Protein AF-A0AAX1ZYY7-F1 (afdb_monomer)

Sequence (120 aa):
MKRYKDFKWFDVQSKLWVYDNLAISVNPELGLFIDGEPYLIKLYFKETTTPAEINLTKSRSANIAFLMFDCLRDDCPEGTKMAVLNVKKGNLIVPDFNVNDQKISIQGSSVHFLAIWEQV

Nearest PDB structures (foldseek):
  8xa9-assembly2_B  TM=4.492E-01  e=1.770E-01  Homo sapiens
  5zyv-assembly1_A  TM=4.600E-01  e=2.440E-01  Homo sapiens
  1xmx-assembly1_A  TM=4.158E-01  e=2.602E-01  Vibrio cholerae
  8j2f-assembly1_B  TM=3.864E-01  e=8.264E-01  Homo sapiens
  1zp7-assembly1_B  TM=3.196E-01  e=8.264E-01  Bacillus subtilis

Solvent-accessible surface area (backbone atoms only — not comparable to full-atom values): 7229 Å² total; per-residue (Å²): 131,91,79,82,86,46,79,46,80,48,84,68,72,69,48,71,48,73,56,92,96,46,74,45,82,42,68,51,78,44,26,36,27,54,72,84,44,43,33,42,28,32,76,44,71,74,80,74,91,47,74,73,68,67,46,78,44,70,67,60,47,24,49,54,27,45,50,44,49,75,69,44,46,89,76,45,65,86,81,50,39,41,27,40,30,34,60,89,78,71,44,78,41,69,57,80,76,56,71,65,62,48,49,52,53,50,53,53,50,49,54,54,50,49,66,54,57,77,76,110

Structure (mmCIF, N/CA/C/O backbone):
data_AF-A0AAX1ZYY7-F1
#
_entry.id   AF-A0AAX1ZYY7-F1
#
loop_
_atom_site.group_PDB
_atom_site.id
_atom_site.type_symbol
_atom_site.label_atom_id
_atom_site.label_alt_id
_atom_site.label_comp_id
_atom_site.label_asym_id
_atom_site.label_entity_id
_atom_site.label_seq_id
_atom_site.pdbx_PDB_ins_code
_atom_site.Cartn_x
_atom_site.Cartn_y
_atom_site.Cartn_z
_atom_site.occupancy
_atom_site.B_iso_or_equiv
_atom_site.auth_seq_id
_atom_site.auth_comp_id
_atom_site.auth_asym_id
_atom_site.auth_atom_id
_atom_site.pdbx_PDB_model_num
ATOM 1 N N . MET A 1 1 ? -11.698 15.878 18.087 1.00 52.03 1 MET A N 1
ATOM 2 C CA . MET A 1 1 ? -10.833 14.685 17.948 1.00 52.03 1 MET A CA 1
ATOM 3 C C . MET A 1 1 ? -11.739 13.459 17.948 1.00 52.03 1 MET A C 1
ATOM 5 O O . MET A 1 1 ? -12.497 13.302 18.897 1.00 52.03 1 MET A O 1
ATOM 9 N N . LYS A 1 2 ? -11.774 12.673 16.862 1.00 58.88 2 LYS A N 1
ATOM 10 C CA . LYS A 1 2 ? -12.644 11.485 16.763 1.00 58.88 2 LYS A CA 1
ATOM 11 C C . LYS A 1 2 ? -12.084 10.414 17.713 1.00 58.88 2 LYS A C 1
ATOM 13 O O . LYS A 1 2 ? -10.905 10.091 17.615 1.00 58.88 2 LYS A O 1
ATOM 18 N N . ARG A 1 3 ? -12.882 9.945 18.679 1.00 68.75 3 ARG A N 1
ATOM 19 C CA . ARG A 1 3 ? -12.498 8.891 19.636 1.00 68.75 3 ARG A CA 1
ATOM 20 C C . ARG A 1 3 ? -13.023 7.562 19.106 1.00 68.75 3 ARG A C 1
ATOM 22 O O . ARG A 1 3 ? -14.231 7.350 19.143 1.00 68.75 3 ARG A O 1
ATOM 29 N N . TYR A 1 4 ? -12.123 6.721 18.615 1.00 72.06 4 TYR A N 1
ATOM 30 C CA . TYR A 1 4 ? -12.422 5.331 18.277 1.00 72.06 4 TYR A CA 1
ATOM 31 C C . TYR A 1 4 ? -12.664 4.550 19.566 1.00 72.06 4 TYR A C 1
ATOM 33 O O . TYR A 1 4 ? -11.978 4.797 20.566 1.00 72.06 4 TYR A O 1
ATOM 41 N N . LYS A 1 5 ? -13.682 3.690 19.573 1.00 73.12 5 LYS A N 1
ATOM 42 C CA . LYS A 1 5 ? -14.117 2.998 20.795 1.00 73.12 5 LYS A CA 1
ATOM 43 C C . LYS A 1 5 ? -13.683 1.540 20.818 1.00 73.12 5 LYS A C 1
ATOM 45 O O . LYS A 1 5 ? -13.351 1.065 21.897 1.00 73.12 5 LYS A O 1
ATOM 50 N N . ASP A 1 6 ? -13.597 0.900 19.651 1.00 87.44 6 ASP A N 1
ATOM 51 C CA . ASP A 1 6 ? -13.281 -0.522 19.533 1.00 87.44 6 ASP A CA 1
ATOM 52 C C . ASP A 1 6 ? -12.184 -0.788 18.494 1.00 87.44 6 ASP A C 1
ATOM 54 O O . ASP A 1 6 ? -12.239 -0.292 17.365 1.00 87.44 6 ASP A O 1
ATOM 58 N N . PHE A 1 7 ? -11.213 -1.622 18.881 1.00 91.19 7 PHE A N 1
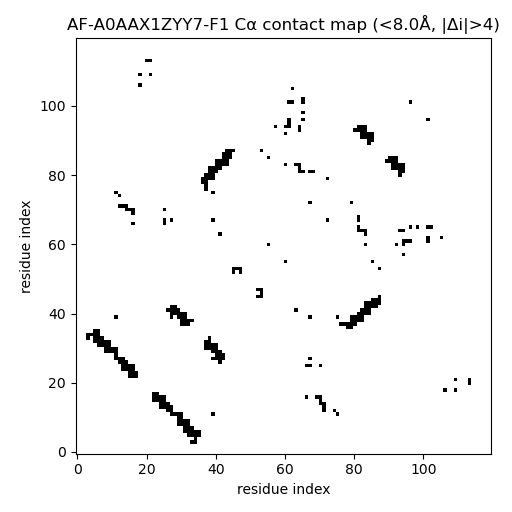ATOM 59 C CA . PHE A 1 7 ? -10.131 -2.100 18.022 1.00 91.19 7 PHE A CA 1
ATOM 60 C C . PHE A 1 7 ? -10.014 -3.621 18.104 1.00 91.19 7 PHE A C 1
ATOM 62 O O . PHE A 1 7 ? -9.973 -4.186 19.199 1.00 91.19 7 PHE A O 1
ATOM 69 N N . LYS A 1 8 ? -9.919 -4.286 16.951 1.00 94.75 8 LYS A N 1
ATOM 70 C CA . LYS A 1 8 ? -9.557 -5.710 16.863 1.00 94.75 8 LYS A CA 1
ATOM 71 C C . LYS A 1 8 ? -8.491 -5.900 15.797 1.00 94.75 8 LYS A C 1
ATOM 73 O O . LYS A 1 8 ? -8.538 -5.238 14.770 1.00 94.75 8 LYS A O 1
ATOM 78 N N . TRP A 1 9 ? -7.551 -6.799 16.035 1.00 95.50 9 TRP A N 1
ATOM 79 C CA . TRP A 1 9 ? -6.477 -7.097 15.091 1.00 95.50 9 TRP A CA 1
ATOM 80 C C . TRP A 1 9 ? -6.912 -8.161 14.081 1.00 95.50 9 TRP A C 1
ATOM 82 O O . TRP A 1 9 ? -7.733 -9.019 14.410 1.00 95.50 9 TRP A O 1
ATOM 92 N N . PHE A 1 10 ? -6.350 -8.111 12.875 1.00 96.38 10 PHE A N 1
ATOM 93 C CA . PHE A 1 10 ? -6.336 -9.231 11.937 1.00 96.38 10 PHE A CA 1
ATOM 94 C C . PHE A 1 10 ? -4.938 -9.392 11.335 1.00 96.38 10 PHE A C 1
ATOM 96 O O . PHE A 1 10 ? -4.157 -8.437 11.304 1.00 96.38 10 PHE A O 1
ATOM 103 N N . ASP A 1 11 ? -4.625 -10.607 10.891 1.00 94.62 11 ASP A N 1
ATOM 104 C CA . ASP A 1 11 ? -3.293 -10.937 10.391 1.00 94.62 11 ASP A CA 1
ATOM 105 C C . ASP A 1 11 ? -2.987 -10.235 9.070 1.00 94.62 11 ASP A C 1
ATOM 107 O O . ASP A 1 11 ? -3.818 -10.147 8.167 1.00 94.62 11 ASP A O 1
ATOM 111 N N . VAL A 1 12 ? -1.751 -9.760 8.954 1.00 94.50 12 VAL A N 1
ATOM 112 C CA . VAL A 1 12 ? -1.256 -9.059 7.773 1.00 94.50 12 VAL A CA 1
ATOM 113 C C . VAL A 1 12 ? -0.326 -9.973 7.000 1.00 94.50 12 VAL A C 1
ATOM 115 O O . VAL A 1 12 ? 0.623 -10.523 7.557 1.00 94.50 12 VAL A O 1
ATOM 118 N N . GLN A 1 13 ? -0.574 -10.096 5.702 1.00 93.62 13 GLN A N 1
ATOM 119 C CA . GLN A 1 13 ? 0.326 -10.778 4.782 1.00 93.62 13 GLN A CA 1
ATOM 120 C C . GLN A 1 13 ? 1.301 -9.790 4.136 1.00 93.62 13 GLN A C 1
ATOM 122 O O . GLN A 1 13 ? 1.037 -8.591 4.030 1.00 93.62 13 GLN A O 1
ATOM 127 N N . SER A 1 14 ? 2.430 -10.317 3.668 1.00 95.31 14 SER A N 1
ATOM 128 C CA . SER A 1 14 ? 3.373 -9.592 2.817 1.00 95.31 14 SER A CA 1
ATOM 129 C C . SER A 1 14 ? 3.561 -10.348 1.511 1.00 95.31 14 SER A C 1
ATOM 131 O O . SER A 1 14 ? 3.605 -11.579 1.501 1.00 95.31 14 SER A O 1
ATOM 133 N N . LYS A 1 15 ? 3.637 -9.619 0.397 1.00 97.62 15 LYS A N 1
ATOM 134 C CA . LYS A 1 15 ? 3.809 -10.195 -0.943 1.00 97.62 15 LYS A CA 1
ATOM 135 C C . LYS A 1 15 ? 4.728 -9.322 -1.787 1.00 97.62 15 LYS A C 1
ATOM 137 O O . LYS A 1 15 ? 4.983 -8.162 -1.467 1.00 97.62 15 LYS A O 1
ATOM 142 N N . LEU A 1 16 ? 5.220 -9.891 -2.882 1.00 97.50 16 LEU A N 1
ATOM 143 C CA . LEU A 1 16 ? 5.926 -9.147 -3.917 1.00 97.50 16 LEU A CA 1
ATOM 144 C C . LEU A 1 16 ? 4.932 -8.730 -4.999 1.00 97.50 16 LEU A C 1
ATOM 146 O O . LEU A 1 16 ? 4.223 -9.569 -5.552 1.00 97.50 16 LEU A O 1
ATOM 150 N N . TRP A 1 17 ? 4.915 -7.442 -5.319 1.00 97.38 17 TRP A N 1
ATOM 151 C CA . TRP A 1 17 ? 4.360 -6.958 -6.572 1.00 97.38 17 TRP A CA 1
ATOM 152 C C . TRP A 1 17 ? 5.432 -7.096 -7.649 1.00 97.38 17 TRP A C 1
ATOM 154 O O . TRP A 1 17 ? 6.539 -6.583 -7.475 1.00 97.38 17 TRP A O 1
ATOM 164 N N . VAL A 1 18 ? 5.133 -7.803 -8.734 1.00 96.25 18 VAL A N 1
ATOM 165 C CA . VAL A 1 18 ? 6.115 -8.117 -9.779 1.00 96.25 18 VAL A CA 1
ATOM 166 C C . VAL A 1 18 ? 5.666 -7.519 -11.102 1.00 96.25 18 VAL A C 1
ATOM 168 O O . VAL A 1 18 ? 4.517 -7.687 -11.513 1.00 96.25 18 VAL A O 1
ATOM 171 N N . TYR A 1 19 ? 6.592 -6.848 -11.775 1.00 95.81 19 TYR A N 1
ATOM 172 C CA . TYR A 1 19 ? 6.413 -6.349 -13.127 1.00 95.81 19 TYR A CA 1
ATOM 173 C C . TYR A 1 19 ? 7.717 -6.508 -13.903 1.00 95.81 19 TYR A C 1
ATOM 175 O O . TYR A 1 19 ? 8.708 -5.852 -13.590 1.00 95.81 19 TYR A O 1
ATOM 183 N N . ASP A 1 20 ? 7.698 -7.382 -14.910 1.00 94.50 20 ASP A N 1
ATOM 184 C CA . ASP A 1 20 ? 8.890 -7.783 -15.664 1.00 94.50 20 ASP A CA 1
ATOM 185 C C . ASP A 1 20 ? 10.016 -8.277 -14.725 1.00 94.50 20 ASP A C 1
ATOM 187 O O . ASP A 1 20 ? 9.778 -9.152 -13.888 1.00 94.50 20 ASP A O 1
ATOM 191 N N . ASN A 1 21 ? 11.215 -7.702 -14.807 1.00 93.12 21 ASN A N 1
ATOM 192 C CA . ASN A 1 21 ? 12.363 -7.968 -13.940 1.00 93.12 21 ASN A CA 1
ATOM 193 C C . ASN A 1 21 ? 12.388 -7.110 -12.651 1.00 93.12 21 ASN A C 1
ATOM 195 O O . ASN A 1 21 ? 13.350 -7.192 -11.885 1.00 93.12 21 ASN A O 1
ATOM 199 N N . LEU A 1 22 ? 11.343 -6.319 -12.368 1.00 95.56 22 LEU A N 1
ATOM 200 C CA . LEU A 1 22 ? 11.205 -5.538 -11.134 1.00 95.56 22 LEU A CA 1
ATOM 201 C C . LEU A 1 22 ? 10.290 -6.242 -10.123 1.00 95.56 22 LEU A C 1
ATOM 203 O O . LEU A 1 22 ? 9.129 -6.532 -10.408 1.00 95.56 22 LEU A O 1
ATOM 207 N N . ALA A 1 23 ? 10.779 -6.417 -8.894 1.00 96.12 23 ALA A N 1
ATOM 208 C CA . ALA A 1 23 ? 9.977 -6.860 -7.756 1.00 96.12 23 ALA A CA 1
ATOM 209 C C . ALA A 1 23 ? 9.949 -5.785 -6.658 1.00 96.12 23 ALA A C 1
ATOM 211 O O . ALA A 1 23 ? 10.991 -5.323 -6.193 1.00 96.12 23 ALA A O 1
ATOM 212 N N . ILE A 1 24 ? 8.749 -5.403 -6.220 1.00 95.25 24 ILE A N 1
ATOM 213 C CA . ILE A 1 24 ? 8.510 -4.439 -5.141 1.00 95.25 24 ILE A CA 1
ATOM 214 C C . ILE A 1 24 ? 7.890 -5.180 -3.958 1.00 95.25 24 ILE A C 1
ATOM 216 O O . ILE A 1 24 ? 6.833 -5.793 -4.082 1.00 95.25 24 ILE A O 1
ATOM 220 N N . SER A 1 25 ? 8.517 -5.099 -2.784 1.00 96.75 25 SER A N 1
ATOM 221 C CA . SER A 1 25 ? 7.958 -5.690 -1.564 1.00 96.75 25 SER A CA 1
ATOM 222 C C . SER A 1 25 ? 6.792 -4.859 -1.030 1.00 96.75 25 SER A C 1
ATOM 224 O O . SER A 1 25 ? 6.950 -3.674 -0.724 1.00 96.75 25 SER A O 1
ATOM 226 N N . VAL A 1 26 ? 5.629 -5.488 -0.870 1.00 97.44 26 VAL A N 1
ATOM 227 C CA . VAL A 1 26 ? 4.408 -4.886 -0.326 1.00 97.44 26 VAL A CA 1
ATOM 228 C C . VAL A 1 26 ? 4.153 -5.466 1.063 1.00 97.44 26 VAL A C 1
ATOM 230 O O . VAL A 1 26 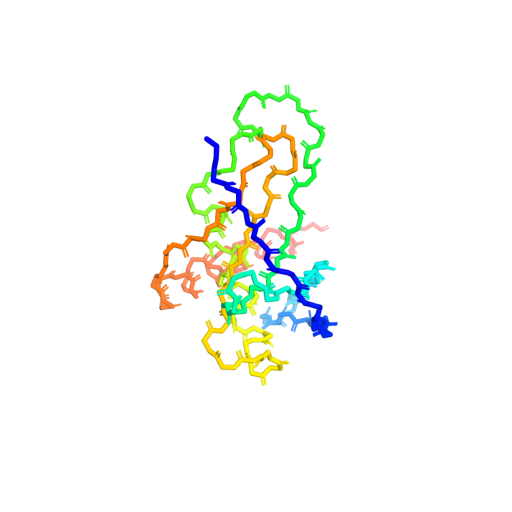? 3.610 -6.559 1.210 1.00 97.44 26 VAL A O 1
ATOM 233 N N . ASN A 1 27 ? 4.575 -4.716 2.087 1.00 96.31 27 ASN A N 1
ATOM 234 C CA . ASN A 1 27 ? 4.598 -5.176 3.480 1.00 96.31 27 ASN A CA 1
ATOM 235 C C . ASN A 1 27 ? 3.896 -4.149 4.389 1.00 96.31 27 ASN A C 1
ATOM 237 O O . ASN A 1 27 ? 4.581 -3.295 4.955 1.00 96.31 27 ASN A O 1
ATOM 241 N N . PRO A 1 28 ? 2.558 -4.128 4.477 1.00 96.69 28 PRO A N 1
ATOM 242 C CA . PRO A 1 28 ? 1.861 -3.332 5.485 1.00 96.69 28 PRO A CA 1
ATOM 243 C C . PRO A 1 28 ? 2.183 -3.830 6.898 1.00 96.69 28 PRO A C 1
ATOM 245 O O . PRO A 1 28 ? 2.556 -4.985 7.083 1.00 96.69 28 PRO A O 1
ATOM 248 N N . GLU A 1 29 ? 2.058 -2.960 7.898 1.00 97.06 29 GLU A N 1
ATOM 249 C CA . GLU A 1 29 ? 2.434 -3.285 9.278 1.00 97.06 29 GLU A CA 1
ATOM 250 C C . GLU A 1 29 ? 1.239 -3.648 10.161 1.00 97.06 29 GLU A C 1
ATOM 252 O O . GLU A 1 29 ? 1.427 -4.365 11.140 1.00 97.06 29 GLU A O 1
ATOM 257 N N . LEU A 1 30 ? 0.030 -3.148 9.869 1.00 96.44 30 LEU A N 1
ATOM 258 C CA . LEU A 1 30 ? -1.126 -3.337 10.754 1.00 96.44 30 LEU A CA 1
ATOM 259 C C . LEU A 1 30 ? -2.379 -3.759 9.983 1.00 96.44 30 LEU A C 1
ATOM 261 O O . LEU A 1 30 ? -2.738 -3.143 8.980 1.00 96.44 30 LEU A O 1
ATOM 265 N N . GLY A 1 31 ? -3.077 -4.758 10.517 1.00 97.12 31 GLY A N 1
ATOM 266 C CA . GLY A 1 31 ? -4.433 -5.141 10.142 1.00 97.12 31 GLY A CA 1
ATOM 267 C C . GLY A 1 31 ? -5.347 -4.862 11.327 1.00 97.12 31 GLY A C 1
ATOM 268 O O . GLY A 1 31 ? -5.177 -5.449 12.397 1.00 97.12 31 GLY A O 1
ATOM 269 N N . LEU A 1 32 ? -6.270 -3.912 11.176 1.00 96.62 32 LEU A N 1
ATOM 270 C CA . LEU A 1 32 ? -7.125 -3.442 12.264 1.00 96.62 32 LEU A CA 1
ATOM 271 C C . LEU A 1 32 ? -8.577 -3.305 11.823 1.00 96.62 32 LEU A C 1
ATOM 273 O O . LEU A 1 32 ? -8.878 -2.623 10.851 1.00 96.62 32 LEU A O 1
ATOM 277 N N . PHE A 1 33 ? -9.493 -3.853 12.608 1.00 96.69 33 PHE A N 1
ATOM 278 C CA . PHE A 1 33 ? -10.870 -3.391 12.652 1.00 96.69 33 PHE A CA 1
ATOM 279 C C . PHE A 1 33 ? -10.945 -2.145 13.530 1.00 96.69 33 PHE A C 1
ATOM 281 O O . PHE A 1 33 ? -10.595 -2.207 14.710 1.00 96.69 33 PHE A O 1
ATOM 288 N N . ILE A 1 34 ? -11.418 -1.037 12.967 1.00 93.69 34 ILE A N 1
ATOM 289 C CA . ILE A 1 34 ? -11.633 0.234 13.661 1.00 93.69 34 ILE A CA 1
ATOM 290 C C . ILE A 1 34 ? -13.128 0.537 13.601 1.00 93.69 34 ILE A C 1
ATOM 292 O O . ILE A 1 34 ? -13.674 0.714 12.514 1.00 93.69 34 ILE A O 1
ATOM 296 N N . ASP A 1 35 ? -13.792 0.557 14.761 1.00 91.75 35 ASP A N 1
ATOM 297 C CA . ASP A 1 35 ? -15.254 0.703 14.869 1.0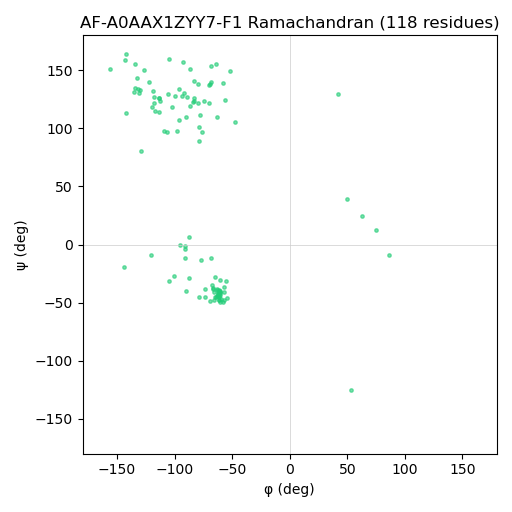0 91.75 35 ASP A CA 1
ATOM 298 C C . ASP A 1 35 ? -16.023 -0.279 13.944 1.00 91.75 35 ASP A C 1
ATOM 300 O O . ASP A 1 35 ? -17.032 0.062 13.329 1.00 91.75 35 ASP A O 1
ATOM 304 N N . GLY A 1 36 ? -15.524 -1.517 13.831 1.00 93.06 36 GLY A N 1
ATOM 305 C CA . GLY A 1 36 ? -16.133 -2.594 13.038 1.00 93.06 36 GL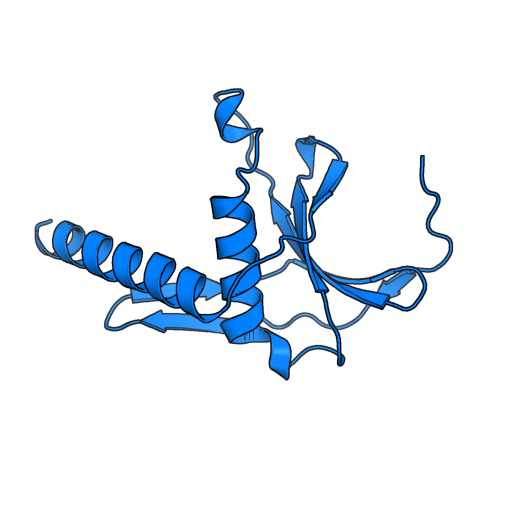Y A CA 1
ATOM 306 C C . GLY A 1 36 ? -15.745 -2.633 11.556 1.00 93.06 36 GLY A C 1
ATOM 307 O O . GLY A 1 36 ? -16.032 -3.625 10.894 1.00 93.06 36 GLY A O 1
ATOM 308 N N . GLU A 1 37 ? -15.051 -1.621 11.036 1.00 95.56 37 GLU A N 1
ATOM 309 C CA . GLU A 1 37 ? -14.578 -1.604 9.647 1.00 95.56 37 GLU A CA 1
ATOM 310 C C . GLU A 1 37 ? -13.120 -2.087 9.546 1.00 95.56 37 GLU A C 1
ATOM 312 O O . GLU A 1 37 ? -12.291 -1.61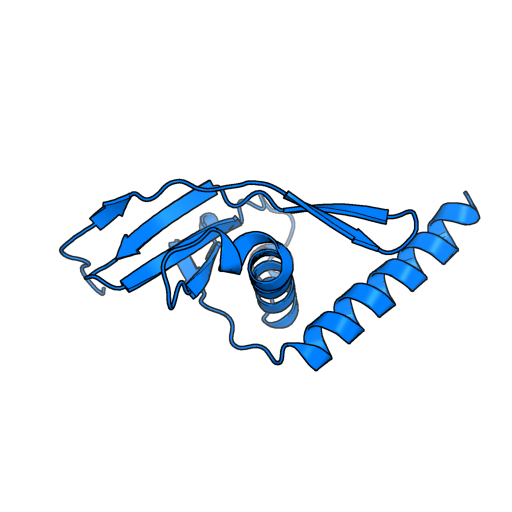7 10.328 1.00 95.56 37 GLU A O 1
ATOM 317 N N . PRO A 1 38 ? -12.766 -2.975 8.599 1.00 97.50 38 PRO A N 1
ATOM 318 C CA . PRO A 1 38 ? -11.391 -3.441 8.432 1.00 97.50 38 PRO A CA 1
ATOM 319 C C . PRO A 1 38 ? -10.501 -2.439 7.677 1.00 97.50 38 PRO A C 1
ATOM 321 O O . PRO A 1 38 ? -10.885 -1.869 6.654 1.00 97.50 38 PRO A O 1
ATOM 324 N N . TYR A 1 39 ? -9.271 -2.268 8.158 1.00 97.94 39 TYR A N 1
ATOM 325 C CA . TYR A 1 39 ? -8.221 -1.426 7.588 1.00 97.94 39 TYR A CA 1
ATOM 326 C C . TYR A 1 39 ? -6.910 -2.207 7.490 1.00 97.94 39 TYR A C 1
ATOM 328 O O . TYR A 1 39 ? -6.443 -2.761 8.486 1.00 97.94 39 TYR A O 1
ATOM 336 N N . LEU A 1 40 ? -6.282 -2.172 6.314 1.00 98.31 40 LEU A N 1
ATOM 337 C CA . LEU A 1 40 ? -4.900 -2.604 6.117 1.00 98.31 40 LEU A CA 1
ATOM 338 C C . LEU A 1 40 ? -4.021 -1.359 6.038 1.00 98.31 40 LEU A C 1
ATOM 340 O O . LEU A 1 40 ? -4.217 -0.510 5.166 1.00 98.31 40 LEU A O 1
ATOM 344 N N . ILE A 1 41 ? -3.088 -1.218 6.974 1.00 97.75 41 ILE A N 1
ATOM 345 C CA . ILE A 1 41 ? -2.400 0.046 7.224 1.00 97.75 41 ILE A CA 1
ATOM 346 C C . ILE A 1 41 ? -0.904 -0.102 6.965 1.00 97.75 41 ILE A C 1
ATOM 348 O O . ILE A 1 41 ? -0.215 -0.879 7.630 1.00 97.75 41 ILE A O 1
ATOM 352 N N . LYS A 1 42 ? -0.396 0.729 6.049 1.00 96.69 42 LYS A N 1
ATOM 353 C CA . LYS A 1 42 ? 1.036 0.993 5.882 1.00 96.69 42 LYS A CA 1
ATOM 354 C C . LYS A 1 42 ? 1.449 2.200 6.721 1.00 96.69 42 LYS A C 1
ATOM 356 O O . LYS A 1 42 ? 0.836 3.268 6.644 1.00 96.69 42 LYS A O 1
ATOM 361 N N . LEU A 1 43 ? 2.515 2.063 7.492 1.00 94.75 43 LEU A N 1
ATOM 362 C CA . LEU A 1 43 ? 3.102 3.121 8.296 1.00 94.75 43 LEU A CA 1
ATOM 363 C C . LEU A 1 43 ? 4.093 3.922 7.449 1.00 94.75 43 LEU A C 1
ATOM 365 O O . LEU A 1 43 ? 5.085 3.411 6.930 1.00 94.75 43 LEU A O 1
ATOM 369 N N . TYR A 1 44 ? 3.822 5.215 7.301 1.00 90.69 44 TYR A N 1
ATOM 370 C CA . TYR A 1 44 ? 4.716 6.151 6.634 1.00 90.69 44 TYR A CA 1
ATOM 371 C C . TYR A 1 44 ? 5.542 6.892 7.689 1.00 90.69 44 TYR A C 1
ATOM 373 O O . TYR A 1 44 ? 5.081 7.862 8.297 1.00 90.69 44 TYR A O 1
ATOM 381 N N . PHE A 1 45 ? 6.765 6.399 7.901 1.00 80.31 45 PHE A N 1
ATOM 382 C CA . PHE A 1 45 ? 7.686 6.849 8.950 1.00 80.31 45 PHE A CA 1
ATOM 383 C C . PHE A 1 45 ? 8.640 7.977 8.542 1.00 80.31 45 PHE A C 1
ATOM 385 O O . PHE A 1 45 ? 9.438 8.389 9.372 1.00 80.31 45 PHE A O 1
ATOM 392 N N . LYS A 1 46 ? 8.605 8.464 7.290 1.00 71.50 46 LYS A N 1
ATOM 393 C CA . LYS A 1 46 ? 9.716 9.230 6.689 1.00 71.50 46 LYS A CA 1
ATOM 394 C C . LYS A 1 46 ? 10.260 10.343 7.613 1.00 71.50 46 LYS A C 1
ATOM 396 O O . LYS A 1 46 ? 9.639 11.399 7.780 1.00 71.50 46 LYS A O 1
ATOM 401 N N . GLU A 1 47 ? 11.440 10.091 8.184 1.00 59.53 47 GLU A N 1
ATOM 402 C CA . GLU A 1 47 ? 12.181 10.997 9.062 1.00 59.53 47 GLU A CA 1
ATOM 403 C C . GLU A 1 47 ? 12.909 12.0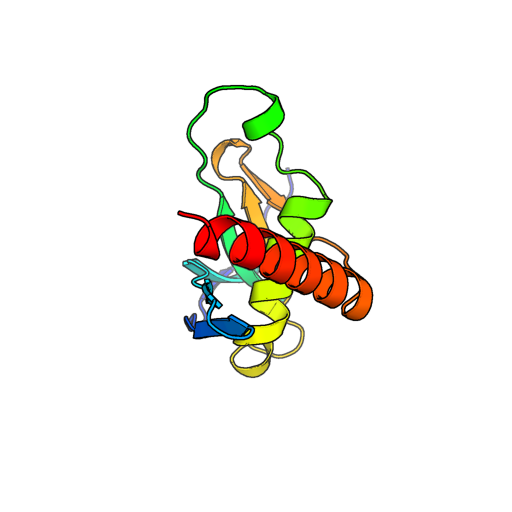52 8.212 1.00 59.53 47 GLU A C 1
ATOM 405 O O . GLU A 1 47 ? 14.020 11.853 7.756 1.00 59.53 47 GLU A O 1
ATOM 410 N N . THR A 1 48 ? 12.222 13.164 7.934 1.00 54.44 48 THR A N 1
ATOM 411 C CA . THR A 1 48 ? 12.759 14.494 7.548 1.00 54.44 48 THR A CA 1
ATOM 412 C C . THR A 1 48 ? 13.920 14.627 6.548 1.00 54.44 48 THR A C 1
ATOM 414 O O . THR A 1 48 ? 15.064 14.320 6.859 1.00 54.44 48 THR A O 1
ATOM 417 N N . THR A 1 49 ? 13.707 15.490 5.544 1.00 58.69 49 THR A N 1
ATOM 418 C CA . THR A 1 49 ? 14.618 16.629 5.292 1.00 58.69 49 THR A CA 1
ATOM 419 C C . THR A 1 49 ? 13.889 17.899 4.816 1.00 58.69 49 THR A C 1
ATOM 421 O O . THR A 1 49 ? 14.400 19.000 4.999 1.00 58.69 49 THR A O 1
ATOM 424 N N . THR A 1 50 ? 12.655 17.803 4.294 1.00 60.00 50 THR A N 1
ATOM 425 C CA . THR A 1 50 ? 11.861 18.982 3.870 1.00 60.00 50 THR A CA 1
ATOM 426 C C . THR A 1 50 ? 10.346 18.863 4.144 1.00 60.00 50 THR A C 1
ATOM 428 O O . THR A 1 50 ? 9.814 17.752 4.240 1.00 60.00 50 THR A O 1
ATOM 431 N N . PRO A 1 51 ? 9.588 19.983 4.219 1.00 61.97 51 PRO A N 1
ATOM 432 C CA . PRO A 1 51 ? 8.122 19.962 4.331 1.00 61.97 51 PRO A CA 1
ATOM 433 C C . PRO A 1 51 ? 7.417 19.173 3.215 1.00 61.97 51 PRO A C 1
ATOM 435 O O . PRO A 1 51 ? 6.383 18.550 3.459 1.00 61.97 51 PRO A O 1
ATOM 438 N N . ALA A 1 52 ? 7.991 19.153 2.008 1.00 60.88 52 ALA A N 1
ATOM 439 C CA . ALA A 1 52 ? 7.478 18.388 0.872 1.00 60.88 52 ALA A CA 1
ATOM 440 C C . ALA A 1 52 ? 7.532 16.867 1.104 1.00 60.88 52 ALA A C 1
ATOM 442 O O . ALA A 1 52 ? 6.699 16.134 0.584 1.00 60.88 52 ALA A O 1
ATOM 443 N N . GLU A 1 53 ? 8.468 16.382 1.920 1.00 61.16 53 GLU A N 1
ATOM 444 C CA . GLU A 1 53 ? 8.612 14.958 2.240 1.00 61.16 53 GLU A CA 1
ATOM 445 C C . GLU A 1 53 ? 7.758 14.511 3.425 1.00 61.16 53 GLU A C 1
ATOM 447 O O . GLU A 1 53 ? 7.329 13.354 3.482 1.00 61.16 53 GLU A O 1
ATOM 452 N N . ILE A 1 54 ? 7.493 15.443 4.347 1.00 63.81 54 ILE A N 1
ATOM 453 C CA . ILE A 1 54 ? 6.546 15.273 5.456 1.00 63.81 54 ILE A CA 1
ATOM 454 C C . ILE A 1 54 ? 5.113 15.185 4.911 1.00 63.81 54 ILE A C 1
ATOM 456 O O . ILE A 1 54 ? 4.265 14.468 5.453 1.00 63.81 54 ILE A O 1
ATOM 460 N N . ASN A 1 55 ? 4.828 15.923 3.837 1.00 69.25 55 ASN A N 1
ATOM 461 C CA . ASN A 1 55 ? 3.548 15.886 3.150 1.00 69.25 55 ASN A CA 1
ATOM 462 C C . ASN A 1 55 ? 3.468 14.652 2.249 1.00 69.25 55 ASN A C 1
ATOM 464 O O . ASN A 1 55 ? 3.982 14.632 1.133 1.00 69.25 55 ASN A O 1
ATOM 468 N N . LEU A 1 56 ? 2.769 13.621 2.725 1.00 82.31 56 LEU A N 1
ATOM 469 C CA . LEU A 1 56 ? 2.369 12.512 1.871 1.00 82.31 56 LEU A CA 1
ATOM 470 C C . LEU A 1 56 ? 1.421 13.051 0.787 1.00 82.31 56 LEU A C 1
ATOM 472 O O . LEU A 1 56 ? 0.304 13.475 1.087 1.00 82.31 56 LEU A O 1
ATOM 476 N N . THR A 1 57 ? 1.892 13.100 -0.459 1.00 88.69 57 THR A N 1
ATOM 477 C CA . THR A 1 57 ? 1.091 13.594 -1.586 1.00 88.69 57 THR A CA 1
ATOM 478 C C . THR A 1 57 ? -0.047 12.625 -1.893 1.00 88.69 57 THR A C 1
ATOM 480 O O . THR A 1 57 ? 0.084 11.421 -1.665 1.00 88.69 57 THR A O 1
ATOM 483 N N . LYS A 1 58 ? -1.146 13.136 -2.470 1.00 89.81 58 LYS A N 1
ATOM 484 C CA . LYS A 1 58 ? -2.297 12.308 -2.872 1.00 89.81 58 LYS A CA 1
ATOM 485 C C . LYS A 1 58 ? -1.886 11.157 -3.793 1.00 89.81 58 LYS A C 1
ATOM 487 O O . LYS A 1 58 ? -2.278 10.020 -3.566 1.00 89.81 58 LYS A O 1
ATOM 492 N N . SER A 1 59 ? -1.054 11.447 -4.796 1.00 90.25 59 SER A N 1
ATOM 493 C CA . SER A 1 59 ? -0.548 10.434 -5.728 1.00 90.25 59 SER A CA 1
ATOM 494 C C . SER A 1 59 ? 0.310 9.381 -5.018 1.00 90.25 59 SER A C 1
ATOM 496 O O . SER A 1 59 ? 0.094 8.191 -5.217 1.00 90.25 59 SER A O 1
ATOM 498 N N . ARG A 1 60 ? 1.218 9.780 -4.114 1.00 90.44 60 ARG A N 1
ATOM 499 C CA . ARG A 1 60 ? 2.055 8.815 -3.386 1.00 90.44 60 ARG A CA 1
ATOM 500 C C . ARG A 1 60 ? 1.226 7.917 -2.472 1.00 90.44 60 ARG A C 1
ATOM 502 O O . ARG A 1 60 ? 1.446 6.711 -2.462 1.00 90.44 60 ARG A O 1
ATOM 509 N N . SER A 1 61 ? 0.279 8.482 -1.721 1.00 94.06 61 SER A N 1
ATOM 510 C CA . SER A 1 61 ? -0.611 7.676 -0.882 1.00 94.06 61 SER A CA 1
ATOM 511 C C . SER A 1 61 ? -1.463 6.727 -1.722 1.00 94.06 61 SER A C 1
ATOM 513 O O . SER A 1 61 ? -1.586 5.564 -1.360 1.00 94.06 61 SER A O 1
ATOM 515 N N . ALA A 1 62 ? -1.995 7.196 -2.857 1.00 96.06 62 ALA A N 1
ATOM 516 C CA . ALA A 1 62 ? -2.783 6.379 -3.774 1.00 96.06 62 ALA A CA 1
ATOM 517 C C . ALA A 1 62 ? -1.973 5.213 -4.354 1.00 96.06 62 ALA A C 1
ATOM 519 O O . ALA A 1 62 ? -2.472 4.098 -4.372 1.00 96.06 62 ALA A O 1
ATOM 520 N N . ASN A 1 63 ? -0.714 5.429 -4.743 1.00 95.50 63 ASN A N 1
ATOM 521 C CA . ASN A 1 63 ? 0.139 4.354 -5.256 1.00 95.50 63 ASN A CA 1
ATOM 522 C C . ASN A 1 63 ? 0.457 3.306 -4.178 1.00 95.50 63 ASN A C 1
ATOM 524 O O . ASN A 1 63 ? 0.409 2.113 -4.457 1.00 95.50 63 ASN A O 1
ATOM 528 N N . ILE A 1 64 ? 0.730 3.730 -2.937 1.00 95.75 64 ILE A N 1
ATOM 529 C CA . ILE A 1 64 ? 0.927 2.800 -1.810 1.00 95.75 64 ILE A CA 1
ATOM 530 C C . ILE A 1 64 ? -0.348 1.982 -1.565 1.00 95.75 64 ILE A C 1
ATOM 532 O O . ILE A 1 64 ? -0.282 0.761 -1.442 1.00 95.75 64 ILE A O 1
ATOM 536 N N . ALA A 1 65 ? -1.506 2.645 -1.513 1.00 97.56 65 ALA A N 1
ATOM 537 C CA . ALA A 1 65 ? -2.793 1.985 -1.310 1.00 97.56 65 ALA A CA 1
ATOM 538 C C . ALA A 1 65 ? -3.144 1.031 -2.459 1.00 97.56 65 ALA A C 1
ATOM 540 O O . ALA A 1 65 ? -3.619 -0.072 -2.203 1.00 97.56 65 ALA A O 1
ATOM 541 N N . PHE A 1 66 ? -2.848 1.414 -3.701 1.00 97.88 66 PHE A N 1
ATOM 542 C CA . PHE A 1 66 ? -3.032 0.565 -4.870 1.00 97.88 66 PHE A CA 1
ATOM 543 C C . PHE A 1 66 ? -2.142 -0.681 -4.825 1.00 97.88 66 PHE A C 1
ATOM 545 O O . PHE A 1 66 ? -2.650 -1.766 -5.059 1.00 97.88 66 PHE A O 1
ATOM 552 N N . LEU A 1 67 ? -0.853 -0.573 -4.476 1.00 97.69 67 LEU A N 1
ATOM 553 C CA . LEU A 1 67 ? 0.021 -1.753 -4.365 1.00 97.69 67 LEU A CA 1
ATOM 554 C C . LEU A 1 67 ? -0.492 -2.743 -3.313 1.00 97.69 67 LEU A C 1
ATOM 556 O O . LEU A 1 67 ? -0.511 -3.948 -3.548 1.00 97.69 67 LEU A O 1
ATOM 560 N N . MET A 1 68 ? -0.949 -2.238 -2.163 1.00 97.94 68 MET A N 1
ATOM 561 C CA . MET A 1 68 ? -1.592 -3.078 -1.149 1.00 97.94 68 MET A CA 1
ATOM 562 C C . MET A 1 68 ? -2.880 -3.715 -1.676 1.00 97.94 68 MET A C 1
ATOM 564 O O . MET A 1 68 ? -3.100 -4.903 -1.466 1.00 97.94 68 MET A O 1
ATOM 568 N N . PHE A 1 69 ? -3.707 -2.953 -2.393 1.00 97.62 69 PHE A N 1
ATOM 569 C CA . PHE A 1 69 ? -4.929 -3.468 -3.002 1.00 97.62 69 PHE A CA 1
ATOM 570 C C . PHE A 1 69 ? -4.650 -4.567 -4.034 1.00 97.62 69 PHE A C 1
ATOM 572 O O . PHE A 1 69 ? -5.290 -5.611 -4.006 1.00 97.62 69 PHE A O 1
ATOM 579 N N . ASP A 1 70 ? -3.705 -4.344 -4.943 1.00 97.06 70 ASP A N 1
ATOM 580 C CA . ASP A 1 70 ? -3.398 -5.262 -6.039 1.00 97.06 70 ASP A CA 1
ATOM 581 C C . ASP A 1 70 ? -2.799 -6.578 -5.523 1.00 97.06 70 ASP A C 1
ATOM 583 O O . ASP A 1 70 ? -3.139 -7.647 -6.023 1.00 97.06 70 ASP A O 1
ATOM 587 N N . CYS A 1 71 ? -1.963 -6.517 -4.480 1.00 96.56 71 CYS A N 1
ATOM 588 C CA . CYS A 1 71 ? -1.291 -7.697 -3.938 1.00 96.56 71 CYS A CA 1
ATOM 589 C C . CYS A 1 71 ? -2.058 -8.428 -2.834 1.00 96.56 71 CYS A C 1
ATOM 591 O O . CYS A 1 71 ? -1.989 -9.653 -2.770 1.00 96.56 71 CYS A O 1
ATOM 593 N N . LEU A 1 72 ? -2.699 -7.696 -1.920 1.00 97.38 72 LEU A N 1
ATOM 594 C CA . LEU A 1 72 ? -3.072 -8.224 -0.600 1.00 97.38 72 LEU A CA 1
ATOM 595 C C . LEU A 1 72 ? -4.575 -8.198 -0.323 1.00 97.38 72 LEU A C 1
ATOM 597 O O . LEU A 1 72 ? -5.001 -8.766 0.680 1.00 97.38 72 LEU A O 1
ATOM 601 N N . ARG A 1 73 ? -5.396 -7.554 -1.168 1.00 95.38 73 ARG A N 1
ATOM 602 C CA . ARG A 1 73 ? -6.840 -7.414 -0.890 1.00 95.38 73 ARG A CA 1
ATOM 603 C C . ARG A 1 73 ? -7.534 -8.765 -0.695 1.00 95.38 73 ARG A C 1
ATOM 605 O O . ARG A 1 73 ? -8.419 -8.862 0.144 1.00 95.38 73 ARG A O 1
ATOM 612 N N . ASP A 1 74 ? -7.114 -9.781 -1.451 1.00 95.56 74 ASP A N 1
ATOM 613 C CA . ASP A 1 74 ? -7.752 -11.099 -1.461 1.00 95.56 74 ASP A CA 1
ATOM 614 C C . ASP A 1 74 ? -7.360 -11.924 -0.213 1.00 95.56 74 ASP A C 1
ATOM 616 O O . ASP A 1 74 ? -8.021 -12.909 0.101 1.00 95.56 74 ASP A O 1
ATOM 620 N N . ASP A 1 75 ? -6.328 -11.502 0.536 1.00 95.75 75 ASP A N 1
ATOM 621 C CA . ASP A 1 75 ? -5.941 -12.095 1.828 1.00 95.75 75 ASP A CA 1
ATOM 622 C C . ASP A 1 75 ? -6.542 -11.342 3.031 1.00 95.75 75 ASP A C 1
ATOM 624 O O . ASP A 1 75 ? -6.281 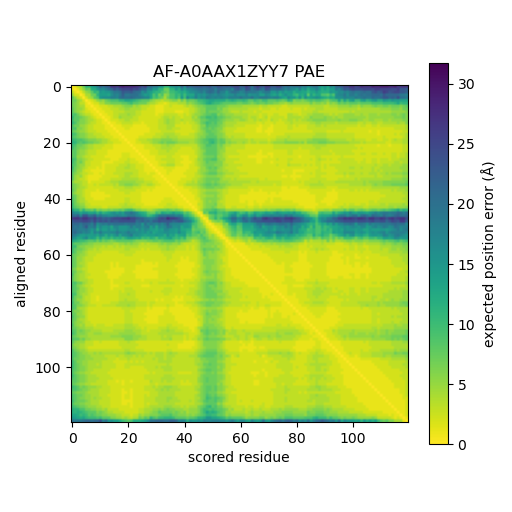-11.694 4.182 1.00 95.75 75 ASP A O 1
ATOM 628 N N . CYS A 1 76 ? -7.303 -10.273 2.785 1.00 96.50 76 CYS A N 1
ATOM 629 C CA . CYS A 1 76 ? -7.874 -9.420 3.822 1.00 96.50 76 CYS A CA 1
ATOM 630 C C . CYS A 1 76 ? -9.382 -9.673 3.987 1.00 96.50 76 CYS A C 1
ATOM 632 O O . CYS A 1 76 ? -10.039 -10.153 3.062 1.00 96.50 76 CYS A O 1
ATOM 634 N N . PRO A 1 77 ? -9.977 -9.300 5.138 1.00 96.88 77 PRO A N 1
ATOM 635 C CA . PRO A 1 77 ? -11.429 -9.276 5.288 1.00 96.88 77 PRO A CA 1
ATOM 636 C C . PRO A 1 77 ? -12.123 -8.477 4.174 1.00 96.88 77 PRO A C 1
ATOM 638 O O . PRO A 1 77 ? -11.586 -7.488 3.664 1.00 96.88 77 PRO A O 1
ATOM 641 N N . GLU A 1 78 ? -13.344 -8.865 3.819 1.00 95.56 78 GLU A N 1
ATOM 642 C CA . GLU A 1 78 ? -14.106 -8.166 2.784 1.00 95.56 78 GLU A CA 1
ATOM 643 C C . GLU A 1 78 ? -14.306 -6.681 3.138 1.00 95.56 78 GLU A C 1
ATOM 645 O O . GLU A 1 78 ? -14.545 -6.317 4.292 1.00 95.56 78 GLU A O 1
ATOM 650 N N . GLY A 1 79 ? -14.171 -5.804 2.139 1.00 95.31 79 GLY A N 1
ATOM 651 C CA . GLY A 1 79 ? -14.308 -4.358 2.326 1.00 95.31 79 GLY A CA 1
ATOM 652 C C . GLY A 1 79 ? -13.122 -3.682 3.026 1.00 95.31 79 GLY A C 1
ATOM 653 O O . GLY A 1 79 ? -13.241 -2.520 3.416 1.00 95.31 79 GLY A O 1
ATOM 654 N N . THR A 1 80 ? -11.984 -4.373 3.181 1.00 97.88 80 THR A N 1
ATOM 655 C CA . THR A 1 80 ? -10.780 -3.802 3.804 1.00 97.88 80 THR A CA 1
ATOM 656 C C . THR A 1 80 ? -10.317 -2.528 3.104 1.00 97.88 80 THR A C 1
ATOM 658 O O . THR A 1 80 ? -10.023 -2.512 1.907 1.00 97.88 80 THR A O 1
ATOM 661 N N . LYS A 1 81 ? -10.196 -1.449 3.882 1.00 97.81 81 LYS A N 1
ATOM 662 C CA . LYS A 1 81 ? -9.715 -0.148 3.414 1.00 97.81 81 LYS A CA 1
ATOM 663 C C . LYS A 1 81 ? -8.189 -0.108 3.432 1.00 97.81 81 LYS A C 1
ATOM 665 O O . LYS A 1 81 ? -7.567 -0.261 4.482 1.00 97.81 81 LYS A O 1
ATOM 670 N N . MET A 1 82 ? -7.594 0.160 2.273 1.00 98.00 82 MET A N 1
ATOM 671 C CA . MET A 1 82 ? -6.149 0.346 2.127 1.00 98.00 82 MET A CA 1
ATOM 672 C C . MET A 1 82 ? -5.761 1.739 2.620 1.00 98.00 82 MET A C 1
ATOM 674 O O . MET A 1 82 ? -6.131 2.748 2.018 1.00 98.00 82 MET A O 1
ATOM 678 N N . ALA A 1 83 ? -5.036 1.806 3.732 1.00 97.31 83 ALA A N 1
ATOM 679 C CA . ALA A 1 83 ? -4.767 3.056 4.424 1.00 97.31 83 ALA A CA 1
ATOM 680 C C . ALA A 1 83 ? -3.274 3.287 4.656 1.00 97.31 83 ALA A C 1
ATOM 682 O O . ALA A 1 83 ? -2.481 2.366 4.832 1.00 97.31 83 ALA A O 1
ATOM 683 N N . VAL A 1 84 ? -2.888 4.558 4.692 1.00 96.50 84 VAL A N 1
ATOM 684 C CA . VAL A 1 84 ? -1.529 4.979 5.021 1.00 96.50 84 VAL A CA 1
ATOM 685 C C . VAL A 1 84 ? -1.585 5.862 6.256 1.00 96.50 84 VAL A C 1
ATOM 687 O O . VAL A 1 84 ? -2.212 6.923 6.244 1.00 96.50 84 VAL A O 1
ATOM 690 N N . LEU A 1 85 ? -0.928 5.434 7.331 1.00 94.75 85 LEU A N 1
ATOM 691 C CA . LEU A 1 85 ? -0.780 6.240 8.535 1.00 94.75 85 LEU A CA 1
ATOM 692 C C . LEU A 1 85 ? 0.496 7.066 8.415 1.00 94.75 85 LEU A C 1
ATOM 694 O O . LEU A 1 85 ? 1.604 6.537 8.493 1.00 94.75 85 LEU A O 1
ATOM 698 N N . ASN A 1 86 ? 0.349 8.378 8.245 1.00 91.50 86 ASN A N 1
ATOM 699 C CA . ASN A 1 86 ? 1.480 9.285 8.388 1.00 91.50 86 ASN A CA 1
ATOM 700 C C . ASN A 1 86 ? 1.765 9.448 9.881 1.00 91.50 86 ASN A C 1
ATOM 702 O O . ASN A 1 86 ? 1.113 10.238 10.566 1.00 91.50 86 ASN A O 1
ATOM 706 N N . VAL A 1 87 ? 2.729 8.672 10.377 1.00 89.94 87 VAL A N 1
ATOM 707 C CA . VAL A 1 87 ? 3.033 8.564 11.809 1.00 89.94 87 VAL A CA 1
ATOM 708 C C . VAL A 1 87 ? 3.445 9.920 12.375 1.00 89.94 87 VAL A C 1
ATOM 710 O O . VAL A 1 87 ? 2.967 10.318 13.433 1.00 89.94 87 VAL A O 1
ATOM 713 N N . LYS A 1 88 ? 4.241 10.690 11.622 1.00 85.44 88 LYS A N 1
ATOM 714 C CA . LYS A 1 88 ? 4.709 12.016 12.043 1.00 85.44 88 LYS A CA 1
ATOM 715 C C . LYS A 1 88 ? 3.572 13.021 12.237 1.00 85.44 88 LYS A C 1
ATOM 717 O O . LYS A 1 88 ? 3.636 13.855 13.134 1.00 85.44 88 LYS A O 1
ATOM 722 N N . LYS A 1 89 ? 2.552 12.979 11.380 1.00 85.19 89 LYS A N 1
ATOM 723 C CA . LYS A 1 89 ? 1.381 13.864 11.476 1.00 85.19 89 LYS A CA 1
ATOM 724 C C . LYS A 1 89 ? 0.243 13.284 12.316 1.00 85.19 89 LYS A C 1
ATOM 726 O O . LYS A 1 89 ? -0.712 14.001 12.604 1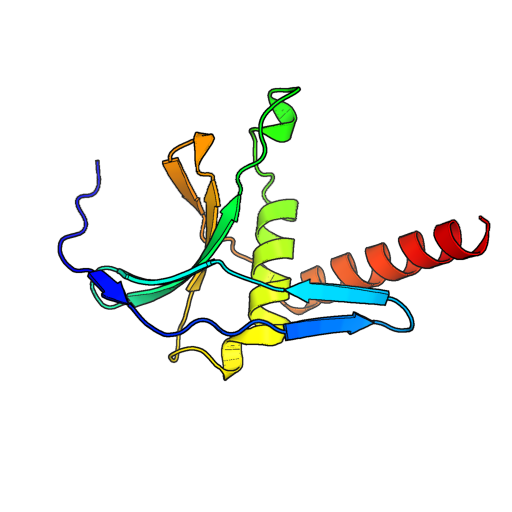.00 85.19 89 LYS A O 1
ATOM 731 N N . GLY A 1 90 ? 0.313 12.001 12.666 1.00 87.81 90 GLY A N 1
ATOM 732 C CA . GLY A 1 90 ? -0.748 11.287 13.369 1.00 87.81 90 GLY A CA 1
ATOM 733 C C . GLY A 1 90 ? -2.057 11.196 12.579 1.00 87.81 90 GLY A C 1
ATOM 734 O O . GLY A 1 90 ? -3.119 11.087 13.188 1.00 87.81 90 GLY A O 1
ATOM 735 N N . ASN A 1 91 ? -2.018 11.280 11.242 1.00 89.56 91 ASN A N 1
ATOM 736 C CA . ASN A 1 91 ? -3.222 11.230 10.414 1.00 89.56 91 ASN A CA 1
ATOM 737 C C . ASN A 1 91 ? -3.266 9.972 9.540 1.00 89.56 91 ASN A C 1
ATOM 739 O O . ASN A 1 91 ? -2.344 9.686 8.773 1.00 89.56 91 ASN A O 1
ATOM 743 N N . LEU A 1 92 ? -4.373 9.238 9.660 1.00 93.50 92 LEU A N 1
ATOM 744 C CA . LEU A 1 92 ? -4.698 8.096 8.815 1.00 93.50 92 LEU A CA 1
ATOM 745 C C . LEU A 1 92 ? -5.338 8.602 7.522 1.00 93.50 92 LEU A C 1
ATOM 747 O O . LEU A 1 92 ? -6.304 9.365 7.557 1.00 93.50 92 LEU A O 1
ATOM 751 N N . ILE A 1 93 ? -4.787 8.191 6.389 1.00 95.12 93 ILE A N 1
ATOM 752 C CA . ILE A 1 93 ? -5.271 8.557 5.061 1.00 95.12 93 ILE A CA 1
ATOM 753 C C . ILE A 1 93 ? -5.798 7.284 4.411 1.00 95.12 93 ILE A C 1
ATOM 755 O O . ILE A 1 93 ? -5.061 6.309 4.310 1.00 95.12 93 ILE A O 1
ATOM 759 N N . VAL A 1 94 ? -7.047 7.310 3.951 1.00 97.06 94 VAL A N 1
ATOM 760 C CA . VAL A 1 94 ? -7.618 6.288 3.062 1.00 97.06 94 VAL A CA 1
ATOM 761 C C . VAL A 1 94 ? -7.715 6.935 1.684 1.00 97.06 94 VAL A C 1
ATOM 763 O O . VAL A 1 94 ? -8.613 7.752 1.470 1.00 97.06 94 VAL A O 1
ATOM 766 N N . PRO A 1 95 ? -6.736 6.713 0.795 1.00 95.62 95 PRO A N 1
ATOM 767 C CA . PRO A 1 95 ? -6.723 7.351 -0.510 1.00 95.62 95 PRO A CA 1
ATOM 768 C C . PRO A 1 95 ? -7.841 6.786 -1.375 1.00 95.62 95 PRO A C 1
ATOM 770 O O . PRO A 1 95 ? -8.032 5.574 -1.421 1.00 95.62 95 PRO A O 1
ATOM 773 N N . ASP A 1 96 ? -8.522 7.665 -2.096 1.00 93.94 96 ASP A N 1
ATOM 774 C CA . ASP A 1 96 ? -9.347 7.260 -3.228 1.00 93.94 96 ASP A CA 1
ATOM 775 C C . ASP A 1 96 ? -8.456 7.117 -4.470 1.00 93.94 96 ASP A C 1
ATOM 777 O O . ASP A 1 96 ? -7.517 7.904 -4.659 1.00 93.94 96 ASP A O 1
ATOM 781 N N . PHE A 1 97 ? -8.710 6.099 -5.288 1.00 93.81 97 PHE A N 1
ATOM 782 C CA . PHE A 1 97 ? -7.958 5.849 -6.512 1.00 93.81 97 PHE A CA 1
ATOM 783 C C . PHE A 1 97 ? -8.758 5.040 -7.532 1.00 93.81 97 PHE A C 1
ATOM 785 O O . PHE A 1 97 ? -9.580 4.196 -7.185 1.00 93.81 97 PHE A O 1
ATOM 792 N N . ASN A 1 98 ? -8.458 5.258 -8.812 1.00 96.12 98 ASN A N 1
ATOM 793 C CA . ASN A 1 98 ? -8.955 4.417 -9.889 1.00 96.12 98 ASN A CA 1
ATOM 794 C C . ASN A 1 98 ? -7.963 3.271 -10.125 1.00 96.12 98 ASN A C 1
ATOM 796 O O . ASN A 1 98 ? -6.774 3.496 -10.323 1.00 96.12 98 ASN A O 1
ATOM 800 N N . VAL A 1 99 ? -8.438 2.027 -10.111 1.00 95.00 99 VAL A N 1
ATOM 801 C CA . VAL A 1 99 ? -7.566 0.849 -10.256 1.00 95.00 99 VAL A CA 1
ATOM 802 C C . VAL A 1 99 ? -6.760 0.889 -11.562 1.00 95.00 99 VAL A C 1
ATOM 804 O O . VAL A 1 99 ? -5.571 0.578 -11.553 1.00 95.00 99 VAL A O 1
ATOM 807 N N . ASN A 1 100 ? -7.370 1.301 -12.677 1.00 96.44 100 ASN A N 1
ATOM 808 C CA . ASN A 1 100 ? -6.700 1.316 -13.977 1.00 96.44 100 ASN A CA 1
ATOM 809 C C . ASN A 1 100 ? -5.671 2.443 -14.076 1.00 96.44 100 ASN A C 1
ATOM 811 O O . ASN A 1 100 ? -4.547 2.196 -14.512 1.00 96.44 100 ASN A O 1
ATOM 815 N N . ASP A 1 101 ? -6.022 3.650 -13.633 1.00 95.69 101 ASP A N 1
ATOM 816 C CA . ASP A 1 101 ? -5.110 4.798 -13.688 1.00 95.69 101 ASP A CA 1
ATOM 817 C C . ASP A 1 101 ? -3.854 4.539 -12.843 1.00 95.69 101 ASP A C 1
ATOM 819 O O . ASP A 1 101 ? -2.731 4.824 -13.266 1.00 95.69 101 ASP A O 1
ATOM 823 N N . GLN A 1 102 ? -4.020 3.928 -11.669 1.00 96.19 102 GLN A N 1
ATOM 824 C CA . GLN A 1 102 ? -2.920 3.646 -10.751 1.00 96.19 102 GLN A CA 1
ATOM 825 C C . GLN A 1 102 ? -2.065 2.496 -11.266 1.00 96.19 102 GLN A C 1
ATOM 827 O O . GLN A 1 102 ? -0.838 2.577 -11.197 1.00 96.19 102 GLN A O 1
ATOM 832 N N . LYS A 1 103 ? -2.686 1.476 -11.868 1.00 96.25 103 LYS A N 1
ATOM 833 C CA . LYS A 1 103 ? -1.958 0.414 -12.561 1.00 96.25 103 LYS A CA 1
ATOM 834 C C . LYS A 1 103 ? -1.073 0.985 -13.668 1.00 96.25 103 LYS A C 1
ATOM 836 O O . LYS A 1 103 ? 0.117 0.685 -13.691 1.00 96.25 103 LYS A O 1
ATOM 841 N N . ILE A 1 104 ? -1.617 1.850 -14.528 1.00 96.12 104 ILE A N 1
ATOM 842 C CA . ILE A 1 104 ? -0.856 2.518 -15.597 1.00 96.12 104 ILE A CA 1
ATOM 843 C C . ILE A 1 104 ? 0.263 3.380 -15.004 1.00 96.12 104 ILE A C 1
ATOM 845 O O . ILE A 1 104 ? 1.398 3.316 -15.470 1.00 96.12 104 ILE A O 1
ATOM 849 N N . SER A 1 105 ? -0.028 4.160 -13.959 1.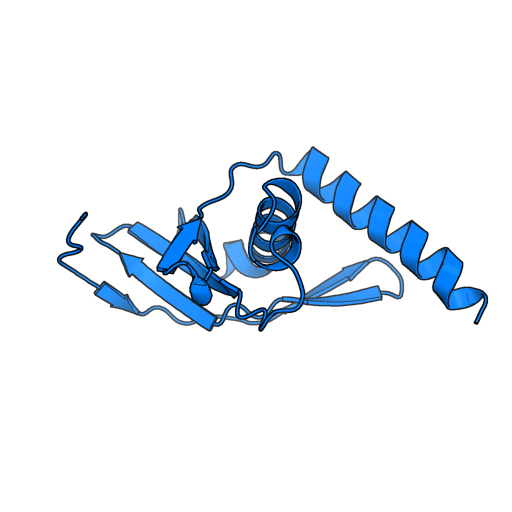00 94.81 105 SER A N 1
ATOM 850 C CA . SER A 1 105 ? 0.958 5.030 -13.310 1.00 94.81 105 SER A CA 1
ATOM 851 C C . SER A 1 105 ? 2.143 4.245 -12.742 1.00 94.81 105 SER A C 1
ATOM 853 O O . SER A 1 105 ? 3.295 4.628 -12.970 1.00 94.81 105 SER A O 1
ATOM 855 N N . ILE A 1 106 ? 1.883 3.144 -12.029 1.00 95.88 106 ILE A N 1
ATOM 856 C CA . ILE A 1 106 ? 2.944 2.312 -11.457 1.00 95.88 106 ILE A CA 1
ATOM 857 C C . ILE A 1 106 ? 3.703 1.583 -12.557 1.00 95.88 106 ILE A C 1
ATOM 859 O O . ILE A 1 106 ? 4.923 1.684 -12.580 1.00 95.88 106 ILE A O 1
ATOM 863 N N . GLN A 1 107 ? 3.019 0.930 -13.500 1.00 96.25 107 GLN A N 1
ATOM 864 C CA . GLN A 1 107 ? 3.689 0.210 -14.588 1.00 96.25 107 GLN A CA 1
ATOM 865 C C . GLN A 1 107 ? 4.543 1.146 -15.449 1.00 96.25 107 GLN A C 1
ATOM 867 O O . GLN A 1 107 ? 5.694 0.832 -15.727 1.00 96.25 107 GLN A O 1
ATOM 872 N N . GLY A 1 108 ? 4.040 2.334 -15.798 1.00 96.31 108 GLY A N 1
ATOM 873 C CA . GLY A 1 108 ? 4.820 3.345 -16.515 1.00 96.31 108 GLY A CA 1
ATOM 874 C C . GLY A 1 108 ? 6.053 3.804 -15.731 1.00 96.31 108 GLY A C 1
ATOM 875 O O . GLY A 1 108 ? 7.131 3.946 -16.305 1.00 96.31 108 GLY A O 1
ATOM 876 N N . SER A 1 109 ? 5.925 3.967 -14.409 1.00 94.69 109 SER A N 1
ATOM 877 C CA . SER A 1 109 ? 7.064 4.287 -13.536 1.00 94.69 109 SER A CA 1
ATOM 878 C C . SER A 1 109 ? 8.073 3.136 -13.463 1.00 94.69 109 SER A C 1
ATOM 880 O O . SER A 1 109 ? 9.274 3.387 -13.454 1.00 94.69 109 SER A O 1
ATOM 882 N N . SER A 1 110 ? 7.601 1.887 -13.444 1.00 96.62 110 SER A N 1
ATOM 883 C CA . SER A 1 110 ? 8.436 0.683 -13.456 1.00 96.62 110 SER A CA 1
ATOM 884 C C . SER A 1 110 ? 9.210 0.543 -14.762 1.00 96.62 110 SER A C 1
ATOM 886 O O . SER A 1 110 ? 10.421 0.368 -14.709 1.00 96.62 110 SER A O 1
ATOM 888 N N . VAL A 1 111 ? 8.553 0.702 -15.918 1.00 97.25 111 VAL A N 1
ATOM 889 C CA . VAL A 1 111 ? 9.219 0.702 -17.234 1.00 97.25 111 VAL A CA 1
ATOM 890 C C . VAL A 1 111 ? 10.296 1.781 -17.285 1.00 97.25 111 VAL A C 1
ATOM 892 O O . VAL A 1 111 ? 11.425 1.515 -17.687 1.00 97.25 111 VAL A O 1
ATOM 895 N N . HIS A 1 112 ? 9.967 3.000 -16.849 1.00 96.44 112 HIS A N 1
ATOM 896 C CA . HIS A 1 112 ? 10.928 4.098 -16.835 1.00 96.44 112 HIS A CA 1
ATOM 897 C C . HIS A 1 112 ? 12.126 3.813 -15.920 1.00 96.44 112 HIS A C 1
ATOM 899 O O . HIS A 1 112 ? 13.266 4.055 -16.311 1.00 96.44 112 HIS A O 1
ATOM 905 N N . PHE A 1 113 ? 11.876 3.277 -14.722 1.00 96.19 113 PHE A N 1
ATOM 906 C CA . PHE A 1 113 ? 12.928 2.888 -13.787 1.00 96.19 113 PHE A CA 1
ATOM 907 C C . PHE A 1 113 ? 13.851 1.823 -14.387 1.00 96.19 113 PHE A C 1
ATOM 909 O O . PHE A 1 113 ? 15.066 2.001 -14.364 1.00 96.19 113 PHE A O 1
ATOM 916 N N . LEU A 1 114 ? 13.285 0.757 -14.956 1.00 96.88 114 LEU A N 1
ATOM 917 C CA . LEU A 1 114 ? 14.041 -0.340 -15.561 1.00 96.88 114 LEU A CA 1
ATOM 918 C C . LEU A 1 114 ? 14.908 0.137 -16.727 1.00 96.88 114 LEU A C 1
ATOM 920 O O . LEU A 1 114 ? 16.096 -0.165 -16.764 1.00 96.88 114 LEU A O 1
ATOM 924 N N . ALA A 1 115 ? 14.357 0.980 -17.603 1.00 96.69 115 ALA A N 1
ATOM 925 C CA . ALA A 1 115 ? 15.093 1.542 -18.733 1.00 96.69 115 ALA A CA 1
ATOM 926 C C . ALA A 1 115 ? 16.313 2.384 -18.314 1.00 96.69 115 ALA A C 1
ATOM 928 O O . ALA A 1 115 ? 17.285 2.461 -19.062 1.00 96.69 115 ALA A O 1
ATOM 929 N N . ILE A 1 116 ? 16.261 3.037 -17.146 1.00 96.81 116 ILE A N 1
ATOM 930 C CA . ILE A 1 116 ? 17.413 3.748 -16.570 1.00 96.81 116 ILE A CA 1
ATOM 931 C C . ILE A 1 116 ? 18.371 2.756 -15.911 1.00 96.81 116 ILE A C 1
ATOM 933 O O . ILE A 1 116 ? 19.579 2.863 -16.091 1.00 96.81 116 ILE A O 1
ATOM 937 N N . TRP A 1 117 ? 17.837 1.808 -15.140 1.00 95.06 117 TRP A N 1
ATOM 938 C CA . TRP A 1 117 ? 18.625 0.846 -14.377 1.00 95.06 117 TRP A CA 1
ATOM 939 C C . TRP A 1 117 ? 19.502 -0.036 -15.269 1.00 95.06 117 TRP A C 1
ATOM 941 O O . TRP A 1 117 ? 20.651 -0.280 -14.936 1.00 95.06 117 TRP A O 1
ATOM 951 N N . GLU A 1 118 ? 18.997 -0.455 -16.429 1.00 93.56 118 GLU A N 1
ATOM 952 C CA . GLU A 1 118 ? 19.734 -1.278 -17.400 1.00 93.56 118 GLU A CA 1
ATOM 953 C C . GLU A 1 118 ? 20.899 -0.546 -18.088 1.00 93.56 118 GLU A C 1
ATOM 955 O O . GLU A 1 118 ? 21.711 -1.177 -18.763 1.00 93.56 118 GLU A O 1
ATOM 960 N N . GLN A 1 119 ? 20.992 0.779 -17.938 1.00 93.19 119 GLN A N 1
ATOM 961 C CA . GLN A 1 119 ? 22.099 1.581 -18.472 1.00 93.19 119 GLN A CA 1
ATOM 962 C C . GLN A 1 119 ? 23.261 1.745 -17.481 1.00 93.19 119 GLN A C 1
ATOM 964 O O . GLN A 1 119 ? 24.266 2.365 -17.841 1.00 93.19 119 GLN A O 1
ATOM 969 N N . VAL A 1 120 ? 23.123 1.241 -16.249 1.00 81.75 120 VAL A N 1
ATOM 970 C CA . VAL A 1 120 ? 24.112 1.347 -15.162 1.00 81.75 120 VAL A CA 1
ATOM 971 C C . VAL A 1 120 ? 24.737 -0.015 -14.889 1.00 81.75 120 VAL A C 1
ATOM 973 O O . VAL A 1 120 ? 25.977 -0.047 -14.722 1.00 81.75 120 VAL A O 1
#

pLDDT: mean 90.77, std 11.2, range [52.03, 98.31]

Radius of gyration: 15.5 Å; Cα contacts (8 Å, |Δi|>4): 180; chains: 1; bounding box: 40×32×40 Å

Organism: NCBI:txid33934

Secondary structure (DSSP, 8-state):
------EEE-----EEEEETTEEEEE---EEEEETTEEEEEEEE----S-HHHHS--HHHHHHHHHHHHHHHGGGS-TT-EEEEEETTTTEEE-----HHHHHHHHHHHHHHHHHHHTT-

Mean predicted aligned error: 4.89 Å

Foldseek 3Di:
DDDFDDKDFDDFDWDWDDDDPDTDILGFDTWMDTNNATEGEREDADDDDDPVSLDCDLLNQQLSLLVCCVTPVVVHPPRYFYWYQSPVVRDIDRHDDDNVVSVCVVNVVVVVVVVVVVVD